Protein AF-A0A7S4PE04-F1 (afdb_monomer_lite)

pLDDT: mean 84.1, std 19.27, range [34.22, 98.5]

Structure (mmCIF, N/CA/C/O backbone):
data_AF-A0A7S4PE04-F1
#
_entry.id   AF-A0A7S4PE04-F1
#
loop_
_atom_site.group_PDB
_atom_site.id
_atom_site.type_symbol
_atom_site.label_atom_id
_atom_site.label_alt_id
_atom_site.label_comp_id
_atom_site.label_asym_id
_atom_site.label_entity_id
_atom_site.label_seq_id
_atom_site.pdbx_PDB_ins_code
_atom_site.Cartn_x
_atom_site.Cartn_y
_atom_site.Cartn_z
_atom_site.occupancy
_atom_site.B_iso_or_equiv
_atom_site.auth_seq_id
_atom_site.auth_comp_id
_atom_site.auth_asym_id
_atom_site.auth_atom_id
_atom_site.pdbx_PDB_model_num
ATOM 1 N N . GLU A 1 1 ? 17.739 -27.607 46.112 1.00 42.19 1 GLU A N 1
ATOM 2 C CA . GLU A 1 1 ? 16.772 -26.880 45.264 1.00 42.19 1 GLU A CA 1
ATOM 3 C C . GLU A 1 1 ? 17.406 -26.490 43.940 1.00 42.19 1 GLU A C 1
ATOM 5 O O . GLU A 1 1 ? 18.611 -26.284 43.890 1.00 42.19 1 GLU A O 1
ATOM 10 N N . LYS A 1 2 ? 16.613 -26.473 42.864 1.00 40.75 2 LYS A N 1
ATOM 11 C CA . LYS A 1 2 ? 17.024 -26.088 41.509 1.00 40.75 2 LYS A CA 1
ATOM 12 C C . LYS A 1 2 ? 16.643 -24.624 41.290 1.00 40.75 2 LYS A C 1
ATOM 14 O O . LYS A 1 2 ? 15.450 -24.334 41.272 1.00 40.75 2 LYS A O 1
ATOM 19 N N . GLU A 1 3 ? 17.606 -23.740 41.049 1.00 48.16 3 GLU A N 1
ATOM 20 C CA . GLU A 1 3 ? 17.325 -22.405 40.512 1.00 48.16 3 GLU A CA 1
ATOM 21 C C . GLU A 1 3 ? 17.823 -22.296 39.071 1.00 48.16 3 GLU A C 1
ATOM 23 O O . GLU A 1 3 ? 18.917 -22.727 38.716 1.00 48.16 3 GLU A O 1
ATOM 28 N N . LYS A 1 4 ? 16.909 -21.824 38.224 1.00 44.41 4 LYS A N 1
ATOM 29 C CA . LYS A 1 4 ? 16.919 -21.912 36.766 1.00 44.41 4 LYS A CA 1
ATOM 30 C C . LYS A 1 4 ? 17.876 -20.890 36.152 1.00 44.41 4 LYS A C 1
ATOM 32 O O . LYS A 1 4 ? 17.680 -19.687 36.318 1.00 44.41 4 LYS A O 1
ATOM 37 N N . GLU A 1 5 ? 18.826 -21.369 35.353 1.00 46.78 5 GLU A N 1
ATOM 38 C CA . GLU A 1 5 ? 19.517 -20.558 34.349 1.00 46.78 5 GLU A CA 1
ATOM 39 C C . GLU A 1 5 ? 18.491 -19.970 33.371 1.00 46.78 5 GLU A C 1
ATOM 41 O O . GLU A 1 5 ? 17.707 -20.683 32.744 1.00 46.78 5 GLU A O 1
ATOM 46 N N . LYS A 1 6 ? 18.474 -18.641 33.257 1.00 46.50 6 LYS A N 1
ATOM 47 C CA . LYS A 1 6 ? 17.708 -17.942 32.227 1.00 46.50 6 LYS A CA 1
ATOM 48 C C . LYS A 1 6 ? 18.465 -18.068 30.909 1.00 46.50 6 LYS A C 1
ATOM 50 O O . LYS A 1 6 ? 19.464 -17.381 30.702 1.00 46.50 6 LYS A O 1
ATOM 55 N N . GLU A 1 7 ? 17.971 -18.927 30.022 1.00 43.62 7 GLU A N 1
ATOM 56 C CA . GLU A 1 7 ? 18.406 -18.982 28.628 1.00 43.62 7 GLU A CA 1
ATOM 57 C C . GLU A 1 7 ? 18.286 -17.598 27.978 1.00 43.62 7 GLU A C 1
ATOM 59 O O . GLU A 1 7 ? 17.209 -17.007 27.858 1.00 43.62 7 GLU A O 1
ATOM 64 N N . LYS A 1 8 ? 19.432 -17.078 27.537 1.00 42.53 8 LYS A N 1
ATOM 65 C CA . LYS A 1 8 ? 19.535 -15.927 26.645 1.00 42.53 8 LYS A CA 1
ATOM 66 C C . LYS A 1 8 ? 18.990 -16.357 25.282 1.00 42.53 8 LYS A C 1
ATOM 68 O O . LYS A 1 8 ? 19.715 -16.931 24.474 1.00 42.53 8 LYS A O 1
ATOM 73 N N . VAL A 1 9 ? 17.717 -16.076 25.014 1.00 45.56 9 VAL A N 1
ATOM 74 C CA . VAL A 1 9 ? 17.158 -16.220 23.665 1.00 45.56 9 VAL A CA 1
ATOM 75 C C . VAL A 1 9 ? 17.875 -15.214 22.770 1.00 45.56 9 VAL A C 1
ATOM 77 O O . VAL A 1 9 ? 17.622 -14.011 22.817 1.00 45.56 9 VAL A O 1
ATOM 80 N N . SER A 1 10 ? 18.836 -15.701 21.985 1.00 45.38 10 SER A N 1
ATOM 81 C CA . SER A 1 10 ? 19.483 -14.913 20.947 1.00 45.38 10 SER A CA 1
ATOM 82 C C . SER A 1 10 ? 18.429 -14.577 19.894 1.00 45.38 10 SER A C 1
ATOM 84 O O . SER A 1 10 ? 18.081 -15.427 19.071 1.00 45.38 10 SER A O 1
ATOM 86 N N . GLU A 1 11 ? 17.902 -13.354 19.916 1.00 45.56 11 GLU A N 1
ATOM 87 C CA . GLU A 1 11 ? 17.097 -12.831 18.815 1.00 45.56 11 GLU A CA 1
ATOM 88 C C . GLU A 1 11 ? 17.995 -12.702 17.578 1.00 45.56 11 GLU A C 1
ATOM 90 O O . GLU A 1 11 ? 18.607 -11.666 17.316 1.00 45.56 11 GLU A O 1
ATOM 95 N N . ARG A 1 12 ? 18.113 -13.780 16.800 1.00 43.34 12 ARG A N 1
ATOM 96 C CA . ARG A 1 12 ? 18.614 -13.672 15.432 1.00 43.34 12 ARG A CA 1
ATOM 97 C C . ARG A 1 12 ? 17.584 -12.833 14.667 1.00 43.34 12 ARG A C 1
ATOM 99 O O . ARG A 1 12 ? 16.400 -13.174 14.716 1.00 43.34 12 ARG A O 1
ATOM 106 N N . PRO A 1 13 ? 17.975 -11.751 13.971 1.00 46.00 13 PRO A N 1
ATOM 107 C CA . PRO A 1 13 ? 17.030 -11.013 13.149 1.00 46.00 13 PRO A CA 1
ATOM 108 C C . PRO A 1 13 ? 16.457 -11.986 12.122 1.00 46.00 13 PRO A C 1
ATOM 110 O O . PRO A 1 13 ? 17.215 -12.683 11.444 1.00 46.00 13 PRO A O 1
ATOM 113 N N . VAL A 1 14 ? 15.126 -12.053 12.041 1.00 43.09 14 VAL A N 1
ATOM 114 C CA . VAL A 1 14 ? 14.416 -12.822 11.017 1.00 43.09 14 VAL A CA 1
ATOM 115 C C . VAL A 1 14 ? 14.973 -12.381 9.666 1.00 43.09 14 VAL A C 1
ATOM 117 O O . VAL A 1 14 ? 14.712 -11.269 9.204 1.00 43.09 14 VAL A O 1
ATOM 120 N N . ARG A 1 15 ? 15.806 -13.227 9.052 1.00 44.22 15 ARG A N 1
ATOM 121 C CA . ARG A 1 15 ? 16.298 -13.021 7.692 1.00 44.22 15 ARG A CA 1
ATOM 122 C C . ARG A 1 15 ? 15.137 -13.351 6.771 1.00 44.22 15 ARG A C 1
ATOM 124 O O . ARG A 1 15 ? 15.001 -14.484 6.333 1.00 44.22 15 ARG A O 1
ATOM 131 N N . ILE A 1 16 ? 14.265 -12.374 6.549 1.00 46.38 16 ILE A N 1
ATOM 132 C CA . ILE A 1 16 ? 13.233 -12.476 5.520 1.00 46.38 16 ILE A CA 1
ATOM 133 C C . ILE A 1 16 ? 13.989 -12.589 4.189 1.00 46.38 16 ILE A C 1
ATOM 135 O O . ILE A 1 16 ? 14.753 -11.666 3.881 1.00 46.38 16 ILE A O 1
ATOM 139 N N . PRO A 1 17 ? 13.840 -13.685 3.422 1.00 46.91 17 PRO A N 1
ATOM 140 C CA . PRO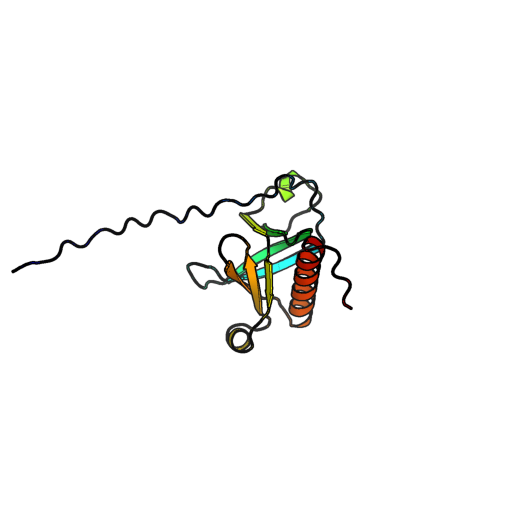 A 1 17 ? 14.388 -13.755 2.077 1.00 46.91 17 PRO A CA 1
ATOM 141 C C . PRO A 1 17 ? 13.900 -12.534 1.300 1.00 46.91 17 PRO A C 1
ATOM 143 O O . PRO A 1 17 ? 12.706 -12.2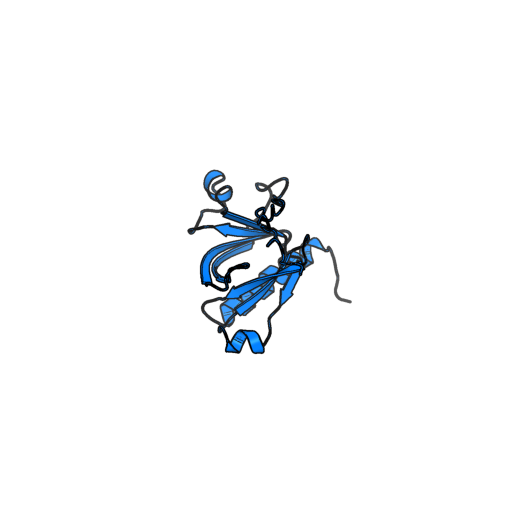22 1.302 1.00 46.91 17 PRO A O 1
ATOM 146 N N . LYS A 1 18 ? 14.828 -11.780 0.707 1.00 56.28 18 LYS A N 1
ATOM 147 C CA . LYS A 1 18 ? 14.465 -10.692 -0.197 1.00 56.28 18 LYS A CA 1
ATOM 148 C C . LYS A 1 18 ? 13.955 -11.359 -1.467 1.00 56.28 18 LYS A C 1
ATOM 150 O O . LYS A 1 18 ? 14.745 -11.669 -2.345 1.00 56.28 18 LYS A O 1
ATOM 155 N N . GLU A 1 19 ? 12.659 -11.643 -1.520 1.00 64.31 19 GLU A N 1
ATOM 156 C CA . GLU A 1 19 ? 11.990 -11.879 -2.792 1.00 64.31 19 GLU A CA 1
ATOM 157 C C . GLU A 1 19 ? 12.161 -10.610 -3.609 1.00 64.31 19 GLU A C 1
ATOM 159 O O . GLU A 1 19 ? 11.520 -9.596 -3.343 1.00 64.31 19 GLU A O 1
ATOM 164 N N . THR A 1 20 ? 13.109 -10.640 -4.528 1.00 69.50 20 THR A N 1
ATOM 165 C CA . THR A 1 20 ? 13.274 -9.613 -5.539 1.00 69.50 20 THR A CA 1
ATOM 166 C C . THR A 1 20 ? 12.713 -10.176 -6.834 1.00 69.50 20 THR A C 1
ATOM 168 O O . THR A 1 20 ? 12.955 -11.351 -7.109 1.00 69.50 20 THR A O 1
ATOM 171 N N . PRO A 1 21 ? 11.979 -9.387 -7.627 1.00 77.06 21 PRO A N 1
ATOM 172 C CA . PRO A 1 21 ? 11.630 -9.812 -8.972 1.00 77.06 21 PRO A CA 1
ATOM 173 C C . PRO A 1 21 ? 12.916 -10.093 -9.753 1.00 77.06 21 PRO A C 1
ATOM 175 O O . PRO A 1 21 ? 13.851 -9.291 -9.681 1.00 77.06 21 PRO A O 1
ATOM 178 N N . ASP A 1 22 ? 12.949 -11.203 -10.491 1.00 73.62 22 ASP A N 1
ATOM 179 C CA . ASP A 1 22 ? 14.114 -11.596 -11.293 1.00 73.62 22 ASP A CA 1
ATOM 180 C C . ASP A 1 22 ? 14.467 -10.521 -12.333 1.00 73.62 22 ASP A C 1
ATOM 182 O O . ASP A 1 22 ? 15.645 -10.263 -12.578 1.00 73.62 22 ASP A O 1
ATOM 186 N N . ASN A 1 23 ? 13.455 -9.820 -12.866 1.00 81.81 23 ASN A N 1
ATOM 187 C CA . ASN A 1 23 ? 13.644 -8.639 -13.701 1.00 81.81 23 ASN A CA 1
ATOM 188 C C . ASN A 1 23 ? 12.750 -7.460 -13.276 1.00 81.81 23 ASN A C 1
ATOM 190 O O . ASN A 1 23 ? 11.640 -7.271 -13.763 1.00 81.81 23 ASN A O 1
ATOM 194 N N . LEU A 1 24 ? 13.265 -6.619 -12.374 1.00 83.75 24 LEU A N 1
ATOM 195 C CA . LEU A 1 24 ? 12.606 -5.372 -11.953 1.00 83.75 24 LEU A CA 1
ATOM 196 C C . LEU A 1 24 ? 12.381 -4.380 -13.114 1.00 83.75 24 LEU A C 1
ATOM 198 O O . LEU A 1 24 ? 11.536 -3.489 -13.001 1.00 83.75 24 LEU A O 1
ATOM 202 N N . MET A 1 25 ? 13.149 -4.485 -14.203 1.00 79.56 25 MET A N 1
ATOM 203 C CA . MET A 1 25 ? 13.017 -3.568 -15.340 1.00 79.56 25 MET A CA 1
ATOM 204 C C . MET A 1 25 ? 11.799 -3.864 -16.204 1.00 79.56 25 MET A C 1
ATOM 206 O O . MET A 1 25 ? 11.225 -2.920 -16.745 1.00 79.56 25 MET A O 1
ATOM 210 N N . ASP A 1 26 ? 11.368 -5.123 -16.246 1.00 87.50 26 ASP A N 1
ATOM 211 C CA . ASP A 1 26 ? 10.217 -5.554 -17.043 1.00 87.50 26 ASP A CA 1
ATOM 212 C C . ASP A 1 26 ? 8.880 -5.234 -16.365 1.00 87.50 26 ASP A C 1
ATOM 214 O O . ASP A 1 26 ? 7.850 -5.214 -17.030 1.00 87.50 26 ASP A O 1
ATOM 218 N N . LEU A 1 27 ? 8.897 -4.956 -15.056 1.00 90.94 27 LEU A N 1
ATOM 219 C CA . LEU A 1 27 ? 7.691 -4.629 -14.304 1.00 90.94 27 LEU A CA 1
ATOM 220 C C . LEU A 1 27 ? 7.124 -3.258 -14.696 1.00 90.94 27 LEU A C 1
ATOM 222 O O . LEU A 1 27 ? 7.832 -2.238 -14.732 1.00 90.94 27 LEU A O 1
ATOM 226 N N . VAL A 1 28 ? 5.810 -3.219 -14.894 1.00 92.75 28 VAL A N 1
ATOM 227 C CA . VAL A 1 28 ? 5.049 -2.014 -15.231 1.00 92.75 28 VAL A CA 1
ATOM 228 C C . VAL A 1 28 ? 4.349 -1.488 -13.983 1.00 92.75 28 VAL A C 1
ATOM 230 O O . VAL A 1 28 ? 3.601 -2.211 -13.331 1.00 92.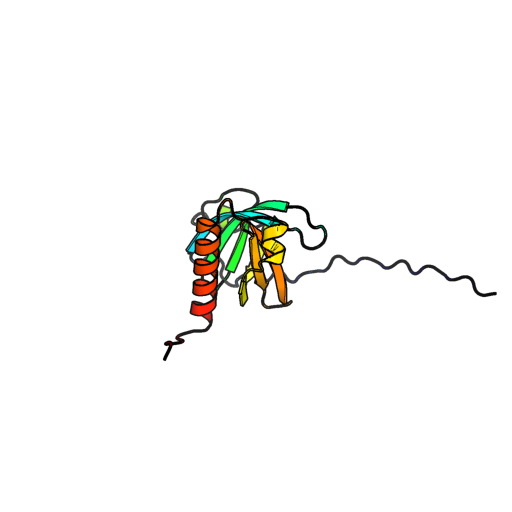75 28 VAL A O 1
ATOM 233 N N . ALA A 1 29 ? 4.567 -0.213 -13.647 1.00 95.50 29 ALA A N 1
ATOM 234 C CA . ALA A 1 29 ? 3.825 0.441 -12.573 1.00 95.50 29 ALA A CA 1
ATOM 235 C C . ALA A 1 29 ? 2.360 0.649 -12.981 1.00 95.50 29 ALA A C 1
ATOM 237 O O . ALA A 1 29 ? 2.066 1.270 -14.001 1.00 95.50 29 ALA A O 1
ATOM 238 N N . GLU A 1 30 ? 1.443 0.152 -12.157 1.00 95.31 30 GLU A N 1
ATOM 239 C CA . GLU A 1 30 ? -0.005 0.229 -12.376 1.00 95.31 30 GLU A CA 1
ATOM 240 C C . GLU A 1 30 ? -0.648 1.326 -11.522 1.00 95.31 30 GLU A C 1
ATOM 242 O O . GLU A 1 30 ? -1.664 1.914 -11.897 1.00 95.31 30 GLU A O 1
ATOM 247 N N . ARG A 1 31 ? -0.070 1.582 -10.343 1.00 97.38 31 ARG A N 1
ATOM 248 C CA . ARG A 1 31 ? -0.505 2.620 -9.410 1.00 97.38 31 ARG A CA 1
ATOM 249 C C . ARG A 1 31 ? 0.624 2.980 -8.457 1.00 97.38 31 ARG A C 1
ATOM 251 O O . ARG A 1 31 ? 1.334 2.106 -7.966 1.00 97.38 31 ARG A O 1
ATOM 258 N N . ASP A 1 32 ? 0.697 4.247 -8.090 1.00 98.12 32 ASP A N 1
ATOM 259 C CA . ASP A 1 32 ? 1.596 4.747 -7.062 1.00 98.12 32 ASP A CA 1
ATOM 260 C C . ASP A 1 32 ? 0.903 5.770 -6.152 1.00 98.12 32 ASP A C 1
ATOM 262 O O . ASP A 1 32 ? -0.194 6.260 -6.435 1.00 98.12 32 ASP A O 1
ATOM 266 N N . GLY A 1 33 ? 1.482 6.010 -4.978 1.00 98.31 33 GLY A N 1
ATOM 267 C CA . GLY A 1 33 ? 0.957 6.992 -4.037 1.00 98.31 33 GLY A CA 1
ATOM 268 C C . GLY A 1 33 ? 1.404 6.788 -2.595 1.00 98.31 33 GLY A C 1
ATOM 269 O O . GLY A 1 33 ? 1.940 5.750 -2.205 1.00 98.31 33 GLY A O 1
ATOM 270 N N . TYR A 1 34 ? 1.150 7.793 -1.757 1.00 98.44 34 TYR A N 1
ATOM 271 C CA . TYR A 1 34 ? 1.427 7.697 -0.325 1.00 98.44 34 TYR A CA 1
ATOM 272 C C . TYR A 1 34 ? 0.375 6.866 0.416 1.00 98.44 34 TYR A C 1
ATOM 274 O O . TYR A 1 34 ? -0.807 7.201 0.391 1.00 98.44 34 TYR A O 1
ATOM 282 N N . LEU A 1 35 ? 0.834 5.872 1.180 1.00 98.50 35 LEU A N 1
ATOM 283 C CA . LEU A 1 35 ? 0.034 5.103 2.136 1.00 98.50 35 LEU A CA 1
ATOM 284 C C . LEU A 1 35 ? 0.671 5.131 3.528 1.00 98.50 35 LEU A C 1
ATOM 286 O O . LEU A 1 35 ? 1.899 5.159 3.674 1.00 98.50 35 LEU A O 1
ATOM 290 N N . ASP A 1 36 ? -0.160 5.063 4.564 1.00 97.94 36 ASP A N 1
ATOM 291 C CA . ASP A 1 36 ? 0.301 4.778 5.919 1.00 97.94 36 ASP A CA 1
ATOM 292 C C . ASP A 1 36 ? 0.407 3.268 6.102 1.00 97.94 36 ASP A C 1
ATOM 294 O O . ASP A 1 36 ? -0.571 2.539 5.956 1.00 97.94 36 ASP A O 1
ATOM 298 N N . LYS A 1 37 ? 1.588 2.777 6.472 1.00 96.12 37 LYS A N 1
ATOM 299 C CA . LYS A 1 37 ? 1.815 1.354 6.720 1.00 96.12 37 LYS A CA 1
ATOM 300 C C . LYS A 1 37 ? 2.022 1.068 8.198 1.00 96.12 37 LYS A C 1
ATOM 302 O O . LYS A 1 37 ? 2.876 1.690 8.834 1.00 96.12 37 LYS A O 1
ATOM 307 N N . ARG A 1 38 ? 1.347 0.036 8.709 1.00 95.94 38 ARG A N 1
ATOM 308 C CA . ARG A 1 38 ? 1.596 -0.509 10.048 1.00 95.94 38 ARG A CA 1
ATOM 309 C C . ARG A 1 38 ? 2.869 -1.363 10.079 1.00 95.94 38 ARG A C 1
ATOM 311 O O . ARG A 1 38 ? 3.113 -2.208 9.205 1.00 95.94 38 ARG A O 1
ATOM 318 N N . GLY A 1 39 ? 3.710 -1.135 11.082 1.00 92.00 39 GLY A N 1
ATOM 319 C CA . GLY A 1 39 ? 4.873 -1.973 11.366 1.00 92.00 39 GLY A CA 1
ATOM 320 C C . GLY A 1 39 ? 4.465 -3.386 11.796 1.00 92.00 39 GLY A C 1
ATOM 321 O O . GLY A 1 39 ? 3.432 -3.572 12.432 1.00 92.00 39 GLY A O 1
ATOM 322 N N . LEU A 1 40 ? 5.278 -4.383 11.425 1.00 88.06 40 LEU A N 1
ATOM 323 C CA . LEU A 1 40 ? 5.028 -5.795 11.749 1.00 88.06 40 LEU A CA 1
ATOM 324 C C . LEU A 1 40 ? 5.376 -6.128 13.205 1.00 88.06 40 LEU A C 1
ATOM 326 O O . LEU A 1 40 ? 4.568 -6.715 13.910 1.00 88.06 40 LEU A O 1
ATOM 330 N N . ARG A 1 41 ? 6.578 -5.733 13.652 1.00 88.38 41 ARG A N 1
ATOM 331 C CA . ARG A 1 41 ? 7.059 -5.986 15.023 1.00 88.38 41 ARG A CA 1
ATOM 332 C C . ARG A 1 41 ? 6.455 -5.020 16.042 1.00 88.38 41 ARG A C 1
ATOM 334 O O . ARG A 1 41 ? 6.132 -5.415 17.152 1.00 88.38 41 ARG A O 1
ATOM 341 N N . TYR A 1 42 ? 6.314 -3.757 15.651 1.00 90.81 42 TYR A N 1
ATOM 342 C CA . TYR A 1 42 ? 5.746 -2.699 16.481 1.00 90.81 42 TYR A CA 1
ATOM 343 C C . TYR A 1 42 ? 4.656 -1.984 15.679 1.00 90.81 42 TYR A C 1
ATOM 345 O O . TYR A 1 42 ? 4.963 -1.543 14.565 1.00 90.81 42 TYR A O 1
ATOM 353 N N . PRO A 1 43 ? 3.429 -1.818 16.212 1.00 89.25 43 PRO A N 1
ATOM 354 C CA . PRO A 1 43 ? 2.263 -1.310 15.477 1.00 89.25 43 PRO A CA 1
ATOM 355 C C . PRO A 1 43 ? 2.301 0.214 15.253 1.00 89.25 43 PRO A C 1
ATOM 357 O O . PRO A 1 43 ? 1.291 0.905 15.330 1.00 89.25 43 PRO A O 1
ATOM 360 N N . THR A 1 44 ? 3.483 0.750 14.966 1.00 94.19 44 THR A N 1
ATOM 361 C CA . THR A 1 44 ? 3.682 2.139 14.552 1.00 94.19 44 THR A CA 1
ATOM 362 C C . THR A 1 44 ? 3.275 2.311 13.094 1.00 94.19 44 THR A C 1
ATOM 364 O O . THR A 1 44 ? 3.507 1.422 12.270 1.00 94.19 44 THR A O 1
ATOM 367 N N . TRP A 1 45 ? 2.681 3.455 12.771 1.00 95.88 45 TRP A N 1
ATOM 368 C CA . TRP A 1 45 ? 2.327 3.816 11.403 1.00 95.88 45 TRP A CA 1
ATOM 369 C C . TRP A 1 45 ? 3.437 4.655 10.782 1.00 95.88 45 TRP A C 1
ATOM 371 O O . TRP A 1 45 ? 3.966 5.566 11.417 1.00 95.88 45 TRP A O 1
ATOM 381 N N . ARG A 1 46 ? 3.813 4.337 9.543 1.00 96.19 46 ARG A N 1
ATOM 382 C CA . ARG A 1 46 ? 4.796 5.105 8.776 1.00 96.19 46 ARG A CA 1
ATOM 383 C C . ARG A 1 46 ? 4.256 5.400 7.391 1.00 96.19 46 ARG A C 1
ATOM 385 O O . ARG A 1 46 ? 3.885 4.472 6.675 1.00 96.19 46 ARG A O 1
ATOM 392 N N . ARG A 1 47 ? 4.305 6.673 7.005 1.00 97.56 47 ARG A N 1
ATOM 393 C CA . ARG A 1 47 ? 4.014 7.107 5.642 1.00 97.56 47 ARG A CA 1
ATOM 394 C C . ARG A 1 47 ? 5.099 6.612 4.691 1.00 97.56 47 ARG A C 1
ATOM 396 O O . ARG A 1 47 ? 6.296 6.745 4.977 1.00 97.56 47 ARG A O 1
ATOM 403 N N . ARG A 1 48 ? 4.673 6.004 3.588 1.00 97.94 48 ARG A N 1
ATOM 404 C CA . ARG A 1 48 ? 5.526 5.427 2.548 1.00 97.94 48 ARG A CA 1
ATOM 405 C C . ARG A 1 48 ? 4.955 5.739 1.183 1.00 97.94 48 ARG A C 1
ATOM 407 O O . ARG A 1 48 ? 3.740 5.703 1.022 1.00 97.94 48 ARG A O 1
ATOM 414 N N . TRP A 1 49 ? 5.834 6.036 0.235 1.00 98.38 49 TRP A N 1
ATOM 415 C CA . TRP A 1 49 ? 5.453 6.002 -1.166 1.00 98.38 49 TRP A CA 1
ATOM 416 C C . TRP A 1 49 ? 5.390 4.543 -1.591 1.00 98.38 49 TRP A C 1
ATOM 418 O O . TRP A 1 49 ? 6.332 3.782 -1.352 1.00 98.38 49 TRP A O 1
ATOM 428 N N . VAL A 1 50 ? 4.249 4.137 -2.116 1.00 98.25 50 VAL A N 1
ATOM 429 C CA . VAL A 1 50 ? 3.963 2.761 -2.490 1.00 98.25 50 VAL A CA 1
ATOM 430 C C . VAL A 1 50 ? 3.781 2.722 -3.990 1.00 98.25 50 VAL A C 1
ATOM 432 O O . VAL A 1 50 ? 3.090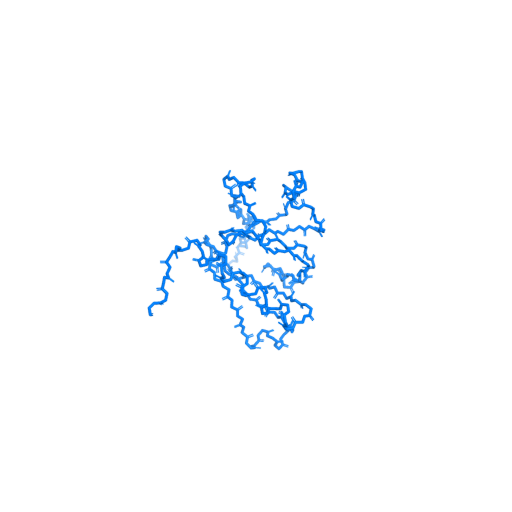 3.576 -4.529 1.00 98.25 50 VAL A O 1
ATOM 435 N N . VAL A 1 51 ? 4.386 1.732 -4.639 1.00 98.06 51 VAL A N 1
ATOM 436 C CA . VAL A 1 51 ? 4.148 1.436 -6.052 1.00 98.06 51 VAL A CA 1
ATOM 437 C C . VAL A 1 51 ? 3.620 0.014 -6.150 1.00 98.06 51 VAL A C 1
ATOM 439 O O . VAL A 1 51 ? 4.270 -0.918 -5.675 1.00 98.06 51 VAL A O 1
ATOM 442 N N . LEU A 1 52 ? 2.435 -0.138 -6.728 1.00 97.50 52 LEU A N 1
ATOM 443 C CA . LEU A 1 52 ? 1.928 -1.404 -7.231 1.00 97.50 52 LEU A CA 1
ATOM 444 C C . LEU A 1 52 ? 2.409 -1.540 -8.673 1.00 97.50 52 LEU A C 1
ATOM 446 O O . LEU A 1 52 ? 2.005 -0.764 -9.540 1.00 97.50 52 LEU A O 1
ATOM 450 N N . ALA A 1 53 ? 3.275 -2.513 -8.901 1.00 95.06 53 ALA A N 1
ATOM 451 C CA . ALA A 1 53 ? 3.583 -3.002 -10.227 1.00 95.06 53 ALA A CA 1
ATOM 452 C C . ALA A 1 53 ? 2.718 -4.228 -10.549 1.00 95.06 53 ALA A C 1
ATOM 454 O O . ALA A 1 53 ? 2.072 -4.801 -9.664 1.00 95.06 53 ALA A O 1
ATOM 455 N N . ASP A 1 54 ? 2.718 -4.609 -11.818 1.00 91.56 54 ASP A N 1
ATOM 456 C CA . ASP A 1 54 ? 2.121 -5.839 -12.319 1.00 91.56 54 ASP A CA 1
ATOM 457 C C . ASP A 1 54 ? 2.588 -7.096 -11.559 1.00 91.56 54 ASP A C 1
ATOM 459 O O . ASP A 1 54 ? 3.510 -7.088 -10.735 1.00 91.56 54 ASP A O 1
ATOM 463 N N . ASP A 1 55 ? 1.860 -8.196 -11.764 1.00 90.38 55 ASP A N 1
ATOM 464 C CA . ASP A 1 55 ? 2.049 -9.465 -11.052 1.00 90.38 55 ASP A CA 1
ATOM 465 C C . ASP A 1 55 ? 1.895 -9.393 -9.519 1.00 90.38 55 ASP A C 1
ATOM 467 O O . ASP A 1 55 ? 2.374 -10.270 -8.778 1.00 90.38 55 ASP A O 1
ATOM 471 N N . GLY A 1 56 ? 1.193 -8.363 -9.034 1.00 92.56 56 GLY A N 1
ATOM 472 C CA . GLY A 1 56 ? 0.936 -8.121 -7.619 1.00 92.56 56 GLY A CA 1
ATOM 473 C C . GLY A 1 56 ? 2.172 -7.665 -6.846 1.00 92.56 56 GLY A C 1
ATOM 474 O O . GLY A 1 56 ? 2.216 -7.831 -5.623 1.00 92.56 56 GLY A O 1
ATOM 475 N N . TRP A 1 57 ? 3.200 -7.134 -7.509 1.00 94.06 57 TRP A N 1
ATOM 476 C CA . TRP A 1 57 ? 4.390 -6.639 -6.825 1.00 94.06 57 TRP A CA 1
ATOM 477 C C . TRP A 1 57 ? 4.138 -5.284 -6.166 1.00 94.06 57 TRP A C 1
ATOM 479 O O . TRP A 1 57 ? 3.804 -4.303 -6.816 1.00 94.06 57 TRP A O 1
ATOM 489 N N . LEU A 1 58 ? 4.361 -5.208 -4.856 1.00 95.25 58 LEU A N 1
ATOM 490 C CA . LEU A 1 58 ? 4.208 -3.984 -4.079 1.00 95.25 58 LEU A CA 1
ATOM 491 C C . LEU A 1 58 ? 5.560 -3.517 -3.534 1.00 95.25 58 LEU A C 1
ATOM 493 O O . LEU A 1 58 ? 6.195 -4.211 -2.733 1.00 95.25 58 LEU A O 1
ATOM 497 N N . PHE A 1 59 ? 5.983 -2.323 -3.937 1.00 95.81 59 PHE A N 1
ATOM 498 C CA . PHE A 1 59 ? 7.237 -1.684 -3.545 1.00 95.81 59 PHE A CA 1
ATOM 499 C C . PHE A 1 59 ? 6.991 -0.546 -2.566 1.00 95.81 59 PHE A C 1
ATOM 501 O O . PHE A 1 59 ? 6.005 0.180 -2.666 1.00 95.81 59 PHE A O 1
ATOM 508 N N . TYR A 1 60 ? 7.922 -0.367 -1.630 1.00 96.00 60 TYR A N 1
ATOM 509 C CA . TYR A 1 60 ? 7.855 0.689 -0.628 1.00 96.00 60 TYR A CA 1
ATOM 510 C C . TYR A 1 60 ? 9.113 1.544 -0.661 1.00 96.00 60 TYR A C 1
ATOM 512 O O . TYR A 1 60 ? 10.216 1.047 -0.427 1.00 96.00 60 TYR A O 1
ATOM 520 N N . TYR A 1 61 ? 8.931 2.845 -0.828 1.00 97.31 61 TYR A N 1
ATOM 521 C CA . TYR A 1 61 ? 9.991 3.842 -0.862 1.00 97.31 61 TYR A CA 1
ATOM 522 C C . TYR A 1 61 ? 9.861 4.806 0.316 1.00 97.31 61 TYR A C 1
ATOM 524 O O . TYR A 1 61 ? 8.803 4.949 0.946 1.00 97.31 61 TYR A O 1
ATOM 532 N N . GLN A 1 62 ? 10.980 5.435 0.670 1.00 96.44 62 GLN A N 1
ATOM 533 C CA . GLN A 1 62 ? 10.994 6.452 1.718 1.00 96.44 62 GLN A CA 1
ATOM 534 C C . GLN A 1 62 ? 10.287 7.734 1.261 1.00 96.44 62 GLN A C 1
ATOM 536 O O . GLN A 1 62 ? 9.579 8.353 2.055 1.00 96.44 62 GLN A O 1
ATOM 541 N N . HIS A 1 63 ? 10.454 8.074 -0.014 1.00 96.88 63 HIS A N 1
ATOM 542 C CA . HIS A 1 63 ? 9.916 9.252 -0.680 1.00 96.88 63 HIS A CA 1
ATOM 543 C C . HIS A 1 63 ? 9.348 8.850 -2.044 1.00 96.88 63 HIS A C 1
ATOM 545 O O . HIS A 1 63 ? 9.544 7.715 -2.479 1.00 96.88 63 HIS A O 1
ATOM 551 N N . GLU A 1 64 ? 8.624 9.771 -2.670 1.00 98.00 64 GLU A N 1
ATOM 552 C CA . GLU A 1 64 ? 8.188 9.662 -4.062 1.00 98.00 64 GLU A CA 1
ATOM 553 C C . GLU A 1 64 ? 9.378 9.460 -5.005 1.00 98.00 64 GLU A C 1
ATOM 555 O O . GLU A 1 64 ? 10.478 9.942 -4.727 1.00 98.00 64 GLU A O 1
ATOM 560 N N . ILE A 1 65 ? 9.152 8.693 -6.070 1.00 97.44 65 ILE A N 1
ATOM 561 C CA . ILE A 1 65 ? 10.163 8.306 -7.055 1.00 97.44 65 ILE A CA 1
ATOM 562 C C . ILE A 1 65 ? 9.580 8.372 -8.461 1.00 97.44 65 ILE A C 1
ATOM 564 O O . ILE A 1 65 ? 8.376 8.190 -8.652 1.00 97.44 65 ILE A O 1
ATOM 568 N N . ASN A 1 66 ? 10.449 8.539 -9.449 1.00 96.19 66 ASN A N 1
ATOM 569 C CA . ASN A 1 66 ? 10.146 8.307 -10.849 1.00 96.19 66 ASN A CA 1
ATOM 570 C C . ASN A 1 66 ? 10.347 6.822 -11.184 1.00 96.19 66 ASN A C 1
ATOM 572 O O . ASN A 1 66 ? 11.476 6.337 -11.233 1.00 96.19 66 ASN A O 1
ATOM 576 N N . TRP A 1 67 ? 9.262 6.090 -11.465 1.00 94.19 67 TRP A N 1
ATOM 577 C CA . TRP A 1 67 ? 9.360 4.666 -11.813 1.00 94.19 67 TRP A CA 1
ATOM 578 C C . TRP A 1 67 ? 10.204 4.424 -13.069 1.00 94.19 67 TRP A C 1
ATOM 580 O O . TRP A 1 67 ? 10.860 3.393 -13.171 1.00 94.19 67 TRP A O 1
ATOM 590 N N . ASN A 1 68 ? 10.232 5.357 -14.022 1.00 93.25 68 ASN A N 1
ATOM 591 C CA . ASN A 1 68 ? 10.997 5.203 -15.263 1.00 93.25 68 ASN A CA 1
ATOM 592 C C . ASN A 1 68 ? 12.496 5.484 -15.090 1.00 93.25 68 ASN A C 1
ATOM 594 O O . ASN A 1 68 ? 13.274 5.179 -15.990 1.00 93.25 68 ASN A O 1
ATOM 598 N N . ASP A 1 69 ? 12.909 6.025 -13.944 1.00 94.94 69 ASP A N 1
ATOM 599 C CA . ASP A 1 69 ? 14.318 6.154 -13.596 1.00 94.94 69 ASP A CA 1
ATOM 600 C C . ASP A 1 69 ? 14.808 4.850 -12.946 1.00 94.94 69 ASP A C 1
ATOM 602 O O . ASP A 1 69 ? 14.385 4.464 -11.855 1.00 94.94 69 ASP A O 1
ATOM 606 N N . GLU A 1 70 ? 15.725 4.151 -13.617 1.00 91.25 70 GLU A N 1
ATOM 607 C CA . GLU A 1 70 ? 16.294 2.886 -13.139 1.00 91.25 70 GLU A CA 1
ATOM 608 C C . GLU A 1 70 ? 16.950 3.012 -11.753 1.00 91.25 70 GLU A C 1
ATOM 610 O O . GLU A 1 70 ? 16.851 2.095 -10.925 1.00 91.25 70 GLU A O 1
ATOM 615 N N . LYS A 1 71 ? 17.631 4.129 -11.483 1.00 93.19 71 LYS A N 1
ATOM 616 C CA . LYS A 1 71 ? 18.343 4.347 -10.225 1.00 93.19 71 LYS A CA 1
ATOM 617 C C . LYS A 1 71 ? 17.349 4.544 -9.088 1.00 93.19 71 LYS A C 1
ATOM 619 O O . LYS A 1 71 ? 17.519 3.938 -8.028 1.00 93.19 71 LYS A O 1
ATOM 624 N N . GLU A 1 72 ? 16.310 5.344 -9.305 1.00 95.00 72 GLU A N 1
ATOM 625 C CA . GLU A 1 72 ? 15.266 5.551 -8.300 1.00 95.00 72 GLU A CA 1
ATOM 626 C C . GLU A 1 72 ? 14.416 4.294 -8.087 1.00 95.00 72 GLU A C 1
ATOM 628 O O . GLU A 1 72 ? 14.159 3.920 -6.938 1.00 95.00 72 GLU A O 1
ATOM 633 N N . ARG A 1 73 ? 14.066 3.563 -9.157 1.00 93.25 73 ARG A N 1
ATOM 634 C CA . ARG A 1 73 ? 13.300 2.305 -9.079 1.00 93.25 73 ARG A CA 1
ATOM 635 C C . ARG A 1 73 ? 13.974 1.286 -8.158 1.00 93.25 73 ARG A C 1
ATOM 637 O O . ARG A 1 73 ? 13.291 0.628 -7.372 1.00 93.25 73 ARG A O 1
ATOM 644 N N . LYS A 1 74 ? 15.308 1.190 -8.193 1.00 91.69 74 LYS A N 1
ATOM 645 C CA . LYS A 1 74 ? 16.113 0.284 -7.347 1.00 91.69 74 LYS A CA 1
ATOM 646 C C . LYS A 1 74 ? 16.257 0.737 -5.885 1.00 91.69 74 LYS A C 1
ATOM 648 O O . LYS A 1 74 ? 16.768 -0.030 -5.073 1.00 91.69 74 LYS A O 1
ATOM 653 N N . MET A 1 75 ? 15.790 1.933 -5.516 1.00 93.81 75 MET A N 1
ATOM 654 C CA . MET A 1 75 ? 15.899 2.496 -4.158 1.00 93.81 75 MET A CA 1
ATOM 655 C C . MET A 1 75 ? 14.785 2.023 -3.197 1.00 93.81 75 MET A C 1
ATOM 657 O O . MET A 1 75 ? 14.592 2.591 -2.119 1.00 93.81 75 MET A O 1
ATOM 661 N N . TYR A 1 76 ? 14.014 0.993 -3.555 1.00 94.25 76 TYR A N 1
ATOM 662 C CA . TYR A 1 76 ? 12.962 0.480 -2.677 1.00 94.25 76 TYR A CA 1
ATOM 663 C C . TYR A 1 76 ? 13.557 -0.014 -1.346 1.00 94.25 76 TYR A C 1
ATOM 665 O O . TYR A 1 76 ? 14.596 -0.670 -1.296 1.00 94.25 76 TYR A O 1
ATOM 673 N N . MET A 1 77 ? 12.881 0.264 -0.230 1.00 92.25 77 MET A N 1
ATOM 674 C CA . MET A 1 77 ? 13.294 -0.258 1.079 1.00 92.25 77 MET A CA 1
ATOM 675 C C . MET A 1 77 ? 12.991 -1.751 1.204 1.00 92.25 77 MET A C 1
ATOM 677 O O . MET A 1 77 ? 13.747 -2.504 1.814 1.00 92.25 77 MET A O 1
ATOM 681 N N . TYR A 1 78 ? 11.835 -2.166 0.693 1.00 90.19 78 TYR A N 1
ATOM 682 C CA . TYR A 1 78 ? 11.406 -3.557 0.610 1.00 90.19 78 TYR A CA 1
ATOM 683 C C . TYR A 1 78 ? 10.308 -3.684 -0.444 1.00 90.19 78 TYR A C 1
ATOM 685 O O . TYR A 1 78 ? 9.600 -2.720 -0.739 1.00 90.19 78 TYR A O 1
ATOM 693 N N . CYS A 1 79 ? 10.165 -4.888 -0.979 1.00 91.25 79 CYS A N 1
ATOM 694 C CA . CYS A 1 79 ? 9.110 -5.265 -1.906 1.00 91.25 79 CYS A CA 1
ATOM 695 C C . CYS A 1 79 ? 8.468 -6.584 -1.462 1.00 91.25 79 CYS A C 1
ATOM 697 O O . CYS A 1 79 ? 9.055 -7.344 -0.680 1.00 91.25 79 CYS A O 1
ATOM 699 N N . ARG A 1 80 ? 7.225 -6.818 -1.881 1.00 91.62 80 ARG A N 1
ATOM 700 C CA . ARG A 1 80 ? 6.450 -8.025 -1.571 1.00 91.62 80 ARG A CA 1
ATOM 701 C C . ARG A 1 80 ? 5.564 -8.375 -2.756 1.00 91.62 80 ARG A C 1
ATOM 703 O O . ARG A 1 80 ? 4.912 -7.486 -3.290 1.00 91.62 80 ARG A O 1
ATOM 710 N N . ARG A 1 81 ? 5.486 -9.657 -3.104 1.00 92.00 81 ARG A N 1
ATOM 711 C CA . ARG A 1 81 ? 4.530 -10.167 -4.090 1.00 92.00 81 ARG A CA 1
ATOM 712 C C . ARG A 1 81 ? 3.209 -10.609 -3.450 1.00 92.00 81 ARG A C 1
ATOM 714 O O . ARG A 1 81 ? 3.142 -11.589 -2.710 1.00 92.00 81 ARG A O 1
ATOM 721 N N . LEU A 1 82 ? 2.148 -9.859 -3.683 1.00 93.31 82 LEU A N 1
ATOM 722 C CA . LEU A 1 82 ? 0.888 -10.047 -2.976 1.00 93.31 82 LEU A CA 1
ATOM 723 C C . LEU A 1 82 ? 0.115 -11.281 -3.469 1.00 93.31 82 LEU A C 1
ATOM 725 O O . LEU A 1 82 ? 0.210 -11.685 -4.627 1.00 93.31 82 LEU A O 1
ATOM 729 N N . THR A 1 83 ? -0.671 -11.881 -2.578 1.00 93.06 83 THR A N 1
ATOM 730 C CA . THR A 1 83 ? -1.539 -13.036 -2.879 1.00 93.06 83 THR A CA 1
ATOM 731 C C . THR A 1 83 ? -3.008 -12.777 -2.612 1.00 93.06 83 THR A C 1
ATOM 733 O O . THR A 1 83 ? -3.855 -13.430 -3.208 1.00 93.06 83 THR A O 1
ATOM 736 N N . ARG A 1 84 ? -3.323 -11.845 -1.713 1.00 93.62 84 ARG A N 1
ATOM 737 C CA . ARG A 1 84 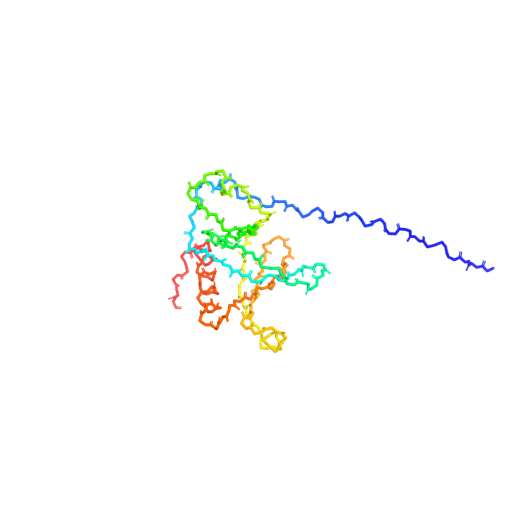? -4.697 -11.500 -1.352 1.00 93.62 84 ARG A CA 1
ATOM 738 C C . ARG A 1 84 ? -4.758 -10.077 -0.826 1.00 93.62 84 ARG A C 1
ATOM 740 O O . ARG A 1 84 ? -3.817 -9.615 -0.175 1.00 93.62 84 ARG A O 1
ATOM 747 N N . VAL A 1 85 ? -5.892 -9.426 -1.040 1.00 96.94 85 VAL A N 1
ATOM 748 C CA . VAL A 1 85 ? -6.265 -8.148 -0.432 1.00 96.94 85 VAL A CA 1
ATOM 749 C C . VAL A 1 85 ? -7.640 -8.274 0.220 1.00 96.94 85 VAL A C 1
ATOM 751 O O . VAL A 1 85 ? -8.456 -9.095 -0.187 1.00 96.94 85 VAL A O 1
ATOM 754 N N . GLY A 1 86 ? -7.880 -7.499 1.271 1.00 96.00 86 GLY A N 1
ATOM 755 C CA . GLY A 1 86 ? -9.159 -7.467 1.964 1.00 96.00 86 GLY A CA 1
ATOM 756 C C . GLY A 1 86 ? -9.198 -6.383 3.030 1.00 96.00 86 GLY A C 1
ATOM 757 O O . GLY A 1 86 ? -8.241 -5.632 3.227 1.00 96.00 86 GLY A O 1
ATOM 758 N N . TRP A 1 87 ? -10.309 -6.296 3.748 1.00 96.00 87 TRP A N 1
ATOM 759 C CA . TRP A 1 87 ? -10.460 -5.393 4.883 1.00 96.00 87 TRP A CA 1
ATOM 760 C C . TRP A 1 87 ? -11.437 -5.987 5.903 1.00 96.00 87 TRP A C 1
ATOM 762 O O . TRP A 1 87 ? -12.160 -6.932 5.605 1.00 96.00 87 TRP A O 1
ATOM 772 N N . GLU A 1 88 ? -11.416 -5.461 7.127 1.00 93.25 88 GLU A N 1
ATOM 773 C CA . GLU A 1 88 ? -12.275 -5.907 8.229 1.00 93.25 88 GLU A CA 1
ATOM 774 C C . GLU A 1 88 ? -12.856 -4.691 8.955 1.00 93.25 88 GLU A C 1
ATOM 776 O O . GLU A 1 88 ? -12.129 -3.735 9.239 1.00 93.25 88 GLU A O 1
ATOM 781 N N . GLU A 1 89 ? -14.141 -4.750 9.309 1.00 92.00 89 GLU A N 1
ATOM 782 C CA . GLU A 1 89 ? -14.854 -3.685 10.031 1.00 92.00 89 GLU A CA 1
ATOM 783 C C . GLU A 1 89 ? -14.177 -3.332 11.365 1.00 92.00 89 GLU A C 1
ATOM 785 O O . GLU A 1 89 ? -13.960 -2.167 11.692 1.00 92.00 89 GLU A O 1
ATOM 790 N N . GLN A 1 90 ? -13.738 -4.349 12.112 1.00 91.62 90 GLN A N 1
ATOM 791 C CA . GLN A 1 90 ? -13.056 -4.171 13.398 1.00 91.62 90 GLN A CA 1
ATOM 792 C C . GLN A 1 90 ? -11.741 -3.385 13.272 1.00 91.62 90 GLN A C 1
ATOM 794 O O . GLN A 1 90 ? -11.353 -2.665 14.192 1.00 91.62 90 GLN A O 1
ATOM 799 N N . GLU A 1 91 ? -11.035 -3.504 12.143 1.00 89.50 91 GLU A N 1
ATOM 800 C CA . GLU A 1 91 ? -9.824 -2.718 11.897 1.00 89.50 91 GLU A CA 1
ATOM 801 C C . GLU A 1 91 ? -10.163 -1.271 11.500 1.00 89.50 91 GLU A C 1
ATOM 803 O O . GLU A 1 91 ? -9.437 -0.362 11.912 1.00 89.50 91 GLU A O 1
ATOM 808 N N . GLN A 1 92 ? -11.291 -1.021 10.815 1.00 89.94 92 GLN A N 1
ATOM 809 C CA . GLN A 1 92 ? -11.752 0.346 10.502 1.00 89.94 92 GLN A CA 1
ATOM 810 C C . GLN A 1 92 ? -11.993 1.179 11.762 1.00 89.94 92 GLN A C 1
ATOM 812 O O . GLN A 1 92 ? -11.694 2.374 11.782 1.00 89.94 92 GLN A O 1
ATOM 817 N N . GLN A 1 93 ? -12.482 0.540 12.828 1.00 90.56 93 GLN A N 1
ATOM 818 C CA . GLN A 1 93 ? -12.704 1.187 14.123 1.00 90.56 93 GLN A CA 1
ATOM 819 C C . GLN A 1 93 ? -11.392 1.644 14.780 1.00 90.56 93 GLN A C 1
ATOM 821 O O . GLN A 1 93 ? -11.371 2.652 15.484 1.00 90.56 93 GLN A O 1
ATOM 826 N N . LYS A 1 94 ? -10.278 0.939 14.530 1.00 90.94 94 LYS A N 1
ATOM 827 C CA . LYS A 1 94 ? -8.944 1.284 15.059 1.00 90.94 94 LYS A CA 1
ATOM 828 C C . LYS A 1 94 ? -8.226 2.312 14.187 1.00 90.94 94 LYS A C 1
ATOM 830 O O . LYS A 1 94 ? -7.511 3.175 14.694 1.00 90.94 94 LYS A O 1
ATOM 835 N N . ARG A 1 95 ? -8.371 2.199 12.865 1.00 94.00 95 ARG A N 1
ATOM 836 C CA . ARG A 1 95 ? -7.811 3.127 11.880 1.00 94.00 95 ARG A CA 1
ATOM 837 C C . ARG A 1 95 ? -8.746 3.193 10.681 1.00 94.00 95 ARG A C 1
ATOM 839 O O . ARG A 1 95 ? -8.898 2.216 9.953 1.00 94.00 95 ARG A O 1
ATOM 846 N N . ARG A 1 96 ? -9.315 4.374 10.450 1.00 96.31 96 ARG A N 1
ATOM 847 C CA . ARG A 1 96 ? -10.174 4.620 9.289 1.00 96.31 96 ARG A CA 1
ATOM 848 C C . ARG A 1 96 ? -9.421 4.356 7.987 1.00 96.31 96 ARG A C 1
ATOM 850 O O . ARG A 1 96 ? -8.226 4.637 7.893 1.00 96.31 96 ARG A O 1
ATOM 857 N N . PHE A 1 97 ? -10.160 3.863 6.998 1.00 97.19 97 PHE A N 1
ATOM 858 C CA . PHE A 1 97 ? -9.702 3.666 5.623 1.00 97.19 97 PHE A CA 1
ATOM 859 C C . PHE A 1 97 ? -8.512 2.706 5.512 1.00 97.19 97 PHE A C 1
ATOM 861 O O . PHE A 1 97 ? -7.671 2.831 4.620 1.00 97.19 97 PHE A O 1
ATOM 868 N N . CYS A 1 98 ? -8.421 1.748 6.437 1.00 97.62 98 CYS A N 1
ATOM 869 C CA . CYS A 1 98 ? -7.391 0.725 6.383 1.00 97.62 98 CYS A CA 1
ATOM 870 C C . CYS A 1 98 ? -7.813 -0.472 5.524 1.00 97.62 98 CYS A C 1
ATOM 872 O O . CYS A 1 98 ? -8.990 -0.701 5.264 1.00 97.62 98 CYS A O 1
ATOM 874 N N . PHE A 1 99 ? -6.841 -1.240 5.069 1.00 97.81 99 PHE A N 1
ATOM 875 C CA . PHE A 1 99 ? -7.027 -2.515 4.393 1.00 97.81 99 PHE A CA 1
ATOM 876 C C . PHE A 1 99 ? -5.805 -3.386 4.674 1.00 97.81 99 PHE A C 1
ATOM 878 O O . PHE A 1 99 ? -4.785 -2.909 5.186 1.00 97.81 99 PHE A O 1
ATOM 885 N N . HIS A 1 100 ? -5.904 -4.675 4.387 1.00 96.31 100 HIS A N 1
ATOM 886 C CA . HIS A 1 100 ? -4.821 -5.613 4.598 1.00 96.31 100 HIS A CA 1
ATOM 887 C C . HIS A 1 100 ? -4.482 -6.386 3.328 1.00 96.31 100 HIS A C 1
ATOM 889 O O . HIS A 1 100 ? -5.340 -6.660 2.493 1.00 96.31 100 HIS A O 1
ATOM 895 N N . VAL A 1 101 ? -3.209 -6.743 3.199 1.00 95.81 101 VAL A N 1
ATOM 896 C CA . VAL A 1 101 ? -2.684 -7.555 2.099 1.00 95.81 101 VAL A CA 1
ATOM 897 C C . VAL A 1 101 ? -1.865 -8.713 2.650 1.00 95.81 101 VAL A C 1
ATOM 899 O O . VAL A 1 101 ? -1.285 -8.604 3.735 1.00 95.81 101 VAL A O 1
ATOM 902 N N . TYR A 1 102 ? -1.817 -9.808 1.901 1.00 93.19 102 TYR A N 1
ATOM 903 C CA . TYR A 1 102 ? -1.052 -11.012 2.223 1.00 93.19 102 TYR A CA 1
ATOM 904 C C . TYR A 1 102 ? 0.041 -11.246 1.183 1.00 93.19 102 TYR A C 1
ATOM 906 O O . TYR A 1 102 ? -0.092 -10.832 0.032 1.00 93.19 102 TYR A O 1
ATOM 914 N N . HIS A 1 103 ? 1.131 -11.888 1.603 1.00 85.31 103 HIS A N 1
ATOM 915 C CA . HIS A 1 103 ? 2.326 -12.134 0.792 1.00 85.31 103 HIS A CA 1
ATOM 916 C C . HIS A 1 103 ? 2.663 -13.632 0.726 1.00 85.31 103 HIS A C 1
ATOM 918 O O . HIS A 1 103 ? 2.490 -14.354 1.710 1.00 85.31 103 HIS A O 1
ATOM 924 N N . SER A 1 104 ? 3.152 -14.076 -0.436 1.00 70.31 104 SER A N 1
ATOM 925 C CA . SER A 1 104 ? 3.204 -15.477 -0.877 1.00 70.31 104 SER A CA 1
ATOM 926 C C . SER A 1 104 ? 4.054 -16.434 -0.051 1.00 70.31 104 SER A C 1
ATOM 928 O O . SER A 1 104 ? 3.674 -17.595 0.062 1.00 70.31 104 SER A O 1
ATOM 930 N N . SER A 1 105 ? 5.182 -16.014 0.525 1.00 67.69 105 SER A N 1
ATOM 931 C CA . SER A 1 105 ? 6.066 -16.977 1.207 1.00 67.69 105 SER A CA 1
ATOM 932 C C . SER A 1 105 ? 5.770 -17.188 2.685 1.00 67.69 105 SER A C 1
ATOM 934 O O . SER A 1 105 ? 6.326 -18.113 3.273 1.00 67.69 105 SER A O 1
ATOM 936 N N . GLN A 1 106 ? 4.950 -16.341 3.317 1.00 68.00 106 GLN A N 1
ATOM 937 C CA . GLN A 1 106 ? 4.783 -16.371 4.779 1.00 68.00 106 GLN A CA 1
ATOM 938 C C . GLN A 1 106 ? 3.349 -16.101 5.263 1.00 68.00 106 GLN A C 1
ATOM 940 O O . GLN A 1 106 ? 3.148 -15.997 6.470 1.00 68.00 106 GLN A O 1
ATOM 945 N N . ASP A 1 107 ? 2.377 -15.927 4.354 1.00 76.56 107 ASP A N 1
ATOM 946 C CA . ASP A 1 107 ? 1.003 -15.479 4.662 1.00 76.56 107 ASP A CA 1
ATOM 947 C C . ASP A 1 107 ? 0.978 -14.282 5.638 1.00 76.56 107 ASP A C 1
ATOM 949 O O . ASP A 1 107 ? 0.103 -14.121 6.490 1.00 76.56 107 ASP A O 1
ATOM 953 N N . ILE A 1 108 ? 1.998 -13.417 5.544 1.00 86.31 108 ILE A N 1
ATOM 954 C CA . ILE A 1 108 ? 2.134 -12.275 6.442 1.00 86.31 108 ILE A CA 1
ATOM 955 C C . ILE A 1 108 ? 1.068 -11.252 6.084 1.00 86.31 108 ILE A C 1
ATOM 957 O O . ILE A 1 108 ? 1.101 -10.646 5.012 1.00 86.31 108 ILE A O 1
ATOM 961 N N . ARG A 1 109 ? 0.188 -10.994 7.050 1.00 91.69 109 ARG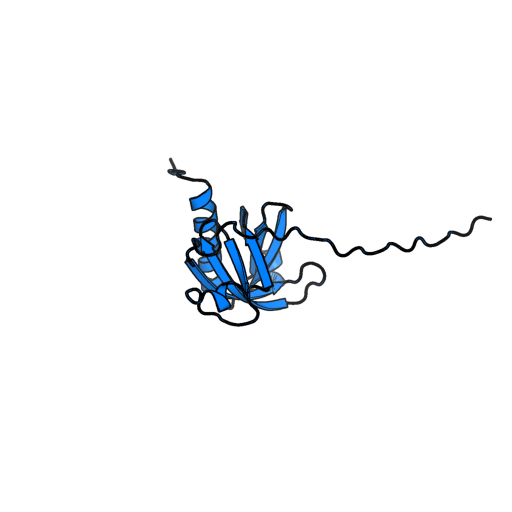 A N 1
ATOM 962 C CA . ARG A 1 109 ? -0.792 -9.916 6.992 1.00 91.69 109 ARG A CA 1
ATOM 963 C C . ARG A 1 109 ? -0.115 -8.561 7.207 1.00 91.69 109 ARG A C 1
ATOM 965 O O . ARG A 1 109 ? 0.375 -8.249 8.294 1.00 91.69 109 ARG A O 1
ATOM 972 N N . LEU A 1 110 ? -0.131 -7.721 6.182 1.00 93.25 110 LEU A N 1
ATOM 973 C CA . LEU A 1 110 ? 0.284 -6.320 6.240 1.00 93.25 110 LEU A CA 1
ATOM 974 C C . LEU A 1 110 ? -0.953 -5.434 6.291 1.00 93.25 110 LEU A C 1
ATOM 976 O O . LEU A 1 110 ? -1.915 -5.712 5.592 1.00 93.25 110 LEU A O 1
ATOM 980 N N . VAL A 1 111 ? -0.915 -4.356 7.077 1.00 95.94 111 VAL A N 1
ATOM 981 C CA . VAL A 1 111 ? -2.013 -3.379 7.141 1.00 95.94 111 VAL A CA 1
ATOM 982 C C . VAL A 1 111 ? -1.542 -2.031 6.612 1.00 95.94 111 VAL A C 1
ATOM 984 O O . VAL A 1 111 ? -0.490 -1.522 7.019 1.00 95.94 111 VAL A O 1
ATOM 987 N N . LEU A 1 112 ? -2.333 -1.483 5.697 1.00 97.69 112 LEU A N 1
ATOM 988 C CA . LEU A 1 112 ? -2.146 -0.206 5.022 1.00 97.69 112 LEU A CA 1
ATOM 989 C C . LEU A 1 112 ? -3.368 0.677 5.281 1.00 97.69 112 LEU A C 1
ATOM 991 O O . LEU A 1 112 ? -4.444 0.165 5.572 1.00 97.69 112 LEU A O 1
ATOM 995 N N . ALA A 1 113 ? -3.210 1.992 5.198 1.00 98.19 113 ALA A N 1
ATOM 996 C CA . ALA A 1 113 ? -4.307 2.943 5.301 1.00 98.19 113 ALA A CA 1
ATOM 997 C C . ALA A 1 113 ? -4.142 4.096 4.309 1.00 98.19 113 ALA A C 1
ATOM 999 O O . ALA A 1 113 ? -3.025 4.549 4.039 1.00 98.19 113 ALA A O 1
ATOM 1000 N N . THR A 1 114 ? -5.273 4.552 3.776 1.00 98.38 114 THR A N 1
ATOM 1001 C CA . THR A 1 114 ? -5.392 5.684 2.850 1.00 98.38 114 THR A CA 1
ATOM 1002 C C . THR A 1 114 ? -5.932 6.923 3.566 1.00 98.38 114 THR A C 1
ATOM 1004 O O . THR A 1 114 ? -6.235 6.898 4.760 1.00 98.38 114 THR A O 1
ATOM 1007 N N . GLN A 1 115 ? -6.057 8.036 2.840 1.00 96.75 115 GLN A N 1
ATOM 1008 C CA . GLN A 1 115 ? -6.609 9.277 3.393 1.00 96.75 115 GLN A CA 1
ATOM 1009 C C . GLN A 1 115 ? -8.141 9.284 3.427 1.00 96.75 115 GLN A C 1
ATOM 1011 O O . GLN A 1 115 ? -8.736 10.007 4.224 1.00 96.75 115 GLN A O 1
ATOM 1016 N N . ASN A 1 116 ? -8.779 8.512 2.546 1.00 97.44 116 ASN A N 1
ATOM 1017 C CA . ASN A 1 116 ? -10.228 8.422 2.425 1.00 97.44 116 ASN A CA 1
ATOM 1018 C C . ASN A 1 116 ? -10.663 7.061 1.856 1.00 97.44 116 ASN A C 1
ATOM 1020 O O . ASN A 1 116 ? -9.850 6.276 1.359 1.00 97.44 116 ASN A O 1
ATOM 1024 N N . GLU A 1 117 ? -11.965 6.804 1.935 1.00 96.94 117 GLU A N 1
ATOM 1025 C CA . GLU A 1 117 ? -12.605 5.563 1.495 1.00 96.94 117 GLU A CA 1
ATOM 1026 C C . GLU A 1 117 ? -12.443 5.295 -0.002 1.00 96.94 117 GLU A C 1
ATOM 1028 O O . GLU A 1 117 ? -12.037 4.196 -0.370 1.00 96.94 117 GLU A O 1
ATOM 1033 N N . LYS A 1 118 ? -12.638 6.314 -0.846 1.00 97.88 118 LYS A N 1
ATOM 1034 C CA . LYS A 1 118 ? -12.450 6.196 -2.296 1.00 97.88 118 LYS A CA 1
ATOM 1035 C C . LYS A 1 118 ? -11.049 5.681 -2.637 1.00 97.88 118 LYS A C 1
ATOM 1037 O O . LYS A 1 118 ? -10.901 4.718 -3.377 1.00 97.88 118 LYS A O 1
ATOM 1042 N N . GLN A 1 119 ? -10.009 6.263 -2.040 1.00 98.25 119 GLN A N 1
ATOM 1043 C CA . GLN A 1 119 ? -8.640 5.784 -2.232 1.00 98.25 119 GLN A CA 1
ATOM 1044 C C . GLN A 1 119 ? -8.470 4.338 -1.754 1.00 98.25 119 GLN A C 1
ATOM 1046 O O . GLN A 1 119 ? -7.772 3.576 -2.415 1.00 98.25 119 GLN A O 1
ATOM 1051 N N . ARG A 1 120 ? -9.076 3.946 -0.622 1.00 97.94 120 ARG A N 1
ATOM 1052 C CA . ARG A 1 120 ? -8.995 2.562 -0.117 1.00 97.94 120 ARG A CA 1
ATOM 1053 C C . ARG A 1 120 ? -9.549 1.597 -1.159 1.00 97.94 120 ARG A C 1
ATOM 1055 O O . ARG A 1 120 ? -8.882 0.624 -1.487 1.00 97.94 120 ARG A O 1
ATOM 1062 N N . GLU A 1 121 ? -10.745 1.873 -1.667 1.00 98.06 121 GLU A N 1
ATOM 1063 C CA . GLU A 1 121 ? -11.420 1.046 -2.671 1.00 98.06 121 GLU A CA 1
ATOM 1064 C C . GLU A 1 121 ? -10.597 0.925 -3.944 1.00 98.06 121 GLU A C 1
ATOM 1066 O O . GLU A 1 121 ? -10.307 -0.185 -4.377 1.00 98.06 121 GLU A O 1
ATOM 1071 N N . GLU A 1 122 ? -10.129 2.048 -4.479 1.00 98.25 122 GLU A N 1
ATOM 1072 C CA . GLU A 1 122 ? -9.325 2.042 -5.693 1.00 98.25 122 GLU A CA 1
ATOM 1073 C C . GLU A 1 122 ? -7.982 1.301 -5.526 1.00 98.25 122 GLU A C 1
ATOM 1075 O O . GLU A 1 122 ? -7.523 0.627 -6.448 1.00 98.25 122 GLU A O 1
ATOM 1080 N N . TRP A 1 123 ? -7.326 1.418 -4.362 1.00 98.44 123 TRP A N 1
ATOM 1081 C CA . TRP A 1 123 ? -6.109 0.655 -4.066 1.00 98.44 123 TRP A CA 1
ATOM 1082 C C . TRP A 1 123 ? -6.397 -0.842 -3.959 1.00 98.44 123 TRP A C 1
ATOM 1084 O O . TRP A 1 123 ? -5.650 -1.638 -4.523 1.00 98.44 123 TRP A O 1
ATOM 1094 N N . MET A 1 124 ? -7.467 -1.232 -3.260 1.00 98.19 124 MET A N 1
ATOM 1095 C CA . MET A 1 124 ? -7.857 -2.639 -3.152 1.00 98.19 124 MET A CA 1
ATOM 1096 C C . MET A 1 124 ? -8.217 -3.225 -4.518 1.00 98.19 124 MET A C 1
ATOM 1098 O O . MET A 1 124 ? -7.746 -4.308 -4.841 1.00 98.19 124 MET A O 1
ATOM 1102 N N . GLU A 1 125 ? -8.981 -2.502 -5.337 1.00 97.81 125 GLU A N 1
ATOM 1103 C CA . GLU A 1 125 ? -9.357 -2.928 -6.686 1.00 97.81 125 GLU A CA 1
ATOM 1104 C C . GLU A 1 125 ? -8.131 -3.081 -7.597 1.00 97.81 125 GLU A C 1
ATOM 1106 O O . GLU A 1 125 ? -8.015 -4.072 -8.316 1.00 97.81 125 GLU A O 1
ATOM 1111 N N . ALA A 1 126 ? -7.190 -2.131 -7.560 1.00 97.69 126 ALA A N 1
ATOM 1112 C CA . ALA A 1 126 ? -5.956 -2.223 -8.338 1.00 97.69 126 ALA A CA 1
ATOM 1113 C C . ALA A 1 126 ? -5.123 -3.450 -7.932 1.00 97.69 126 ALA A C 1
ATOM 1115 O O . ALA A 1 126 ? -4.680 -4.204 -8.798 1.00 97.69 126 ALA A O 1
ATOM 1116 N N . ILE A 1 127 ? -4.966 -3.682 -6.623 1.00 97.00 127 ILE A N 1
ATOM 1117 C CA . ILE A 1 127 ? -4.234 -4.835 -6.085 1.00 97.00 127 ILE A CA 1
ATOM 1118 C C . ILE A 1 127 ? -4.918 -6.147 -6.478 1.00 97.00 127 ILE A C 1
ATOM 1120 O O . ILE A 1 127 ? -4.248 -7.055 -6.962 1.00 97.00 127 ILE A O 1
ATOM 1124 N N . ASP A 1 128 ? -6.236 -6.245 -6.303 1.00 96.06 128 ASP A N 1
ATOM 1125 C CA . ASP A 1 128 ? -7.014 -7.443 -6.631 1.00 96.06 128 ASP A CA 1
ATOM 1126 C C . ASP A 1 128 ? -6.901 -7.799 -8.120 1.00 96.06 128 ASP A C 1
ATOM 1128 O O . ASP A 1 128 ? -6.611 -8.942 -8.480 1.00 96.06 128 ASP A O 1
ATOM 1132 N N . LYS A 1 129 ? -7.010 -6.793 -8.997 1.00 94.81 129 LYS A N 1
ATOM 1133 C CA . LYS A 1 129 ? -6.799 -6.956 -10.441 1.00 94.81 129 LYS A CA 1
ATOM 1134 C C . LYS A 1 129 ? -5.370 -7.389 -10.777 1.00 94.81 129 LYS A C 1
ATOM 1136 O O . LYS A 1 129 ? -5.197 -8.237 -11.648 1.00 94.81 129 LYS A O 1
ATOM 1141 N N . SER A 1 130 ? -4.365 -6.819 -10.112 1.00 93.81 130 SER A N 1
ATOM 1142 C CA . SER A 1 130 ? -2.948 -7.146 -10.331 1.00 93.81 130 SER A CA 1
ATOM 1143 C C . SER A 1 130 ? -2.628 -8.590 -9.949 1.00 93.81 130 SER A C 1
ATOM 1145 O O . SER A 1 130 ? -2.010 -9.323 -10.720 1.00 93.81 130 SER A O 1
ATOM 1147 N N . ILE A 1 131 ? -3.144 -9.039 -8.801 1.00 92.50 131 ILE A N 1
ATOM 1148 C CA . ILE A 1 131 ? -3.038 -10.430 -8.347 1.00 92.50 131 ILE A CA 1
ATOM 1149 C C . ILE A 1 131 ? -3.776 -11.366 -9.315 1.00 92.50 131 ILE A C 1
ATOM 1151 O O . ILE A 1 131 ? -3.224 -12.384 -9.719 1.00 92.50 131 ILE A O 1
ATOM 1155 N N . SER A 1 132 ? -4.993 -11.008 -9.730 1.00 89.94 132 SER A N 1
ATOM 1156 C CA . SER A 1 132 ? -5.821 -11.857 -10.596 1.00 89.94 132 SER A CA 1
ATOM 1157 C C . SER A 1 132 ? -5.248 -12.025 -12.006 1.00 89.94 132 SER A C 1
ATOM 1159 O O . SER A 1 132 ? -5.370 -13.099 -12.586 1.00 89.94 132 SER A O 1
ATOM 1161 N N . ARG A 1 133 ? -4.595 -10.996 -12.570 1.00 83.31 133 ARG A N 1
ATOM 1162 C CA . ARG A 1 133 ? -3.923 -11.095 -13.881 1.00 83.31 133 ARG A CA 1
ATOM 1163 C C . ARG A 1 133 ? -2.844 -12.177 -13.897 1.00 83.31 133 ARG A C 1
ATOM 1165 O O . ARG A 1 133 ? -2.728 -12.892 -14.890 1.00 83.31 133 ARG A O 1
ATOM 1172 N N . ARG A 1 134 ? -2.100 -12.318 -12.795 1.00 76.50 134 ARG A N 1
ATOM 1173 C CA . ARG A 1 134 ? -1.064 -13.346 -12.624 1.00 76.50 134 ARG A CA 1
ATOM 1174 C C . ARG A 1 134 ? -1.648 -14.752 -12.656 1.00 76.50 134 ARG A C 1
ATOM 1176 O O . ARG A 1 134 ? -1.069 -15.642 -13.269 1.00 76.50 134 ARG A O 1
ATOM 1183 N N . ASP A 1 135 ? -2.783 -14.950 -11.990 1.00 66.50 135 ASP A N 1
ATOM 1184 C CA . ASP A 1 135 ? -3.418 -16.267 -11.885 1.00 66.50 135 ASP A CA 1
ATOM 1185 C C . ASP A 1 135 ? -4.087 -16.695 -13.215 1.00 66.50 135 ASP A C 1
ATOM 1187 O O . ASP A 1 135 ? -4.631 -17.794 -13.324 1.00 66.50 135 ASP A O 1
ATOM 1191 N N . GLY A 1 136 ? -3.945 -15.866 -14.259 1.00 50.38 136 GLY A N 1
ATOM 1192 C CA . GLY A 1 136 ? -4.300 -16.153 -15.638 1.00 50.38 136 GLY A CA 1
ATOM 1193 C C . GLY A 1 136 ? -5.762 -15.864 -15.930 1.00 50.38 136 GLY A C 1
ATOM 1194 O O . GLY A 1 136 ? -6.556 -15.540 -15.057 1.00 50.38 136 GLY A O 1
ATOM 1195 N N . CYS A 1 137 ? -6.122 -15.992 -17.199 1.00 46.44 137 CYS A N 1
ATOM 1196 C CA . CYS A 1 137 ? -7.489 -16.080 -17.680 1.00 46.44 137 CYS A CA 1
ATOM 1197 C C . CYS A 1 137 ? -8.425 -16.895 -16.756 1.00 46.44 137 CYS A C 1
ATOM 1199 O O . CYS A 1 137 ? -8.643 -18.085 -16.951 1.00 46.44 137 CYS A O 1
ATOM 1201 N N . TYR A 1 138 ? -9.071 -16.246 -15.798 1.00 41.28 138 TYR A N 1
ATOM 1202 C CA . TYR A 1 138 ? -10.305 -16.745 -15.213 1.00 41.28 138 TYR A CA 1
ATOM 1203 C C . TYR A 1 138 ? -11.424 -15.906 -15.799 1.00 41.28 138 TYR A C 1
ATOM 1205 O O . TYR A 1 138 ? -11.846 -14.885 -15.256 1.00 41.28 138 TYR A O 1
ATOM 1213 N N . ILE A 1 139 ? -11.863 -16.337 -16.985 1.00 42.69 139 ILE A N 1
ATOM 1214 C CA . ILE A 1 139 ? -13.188 -16.007 -17.492 1.00 42.69 139 ILE A CA 1
ATOM 1215 C C . ILE A 1 139 ? -14.144 -16.403 -16.365 1.00 42.69 139 ILE A C 1
ATOM 1217 O O . ILE A 1 139 ? -14.286 -17.587 -16.063 1.00 42.69 139 ILE A O 1
ATOM 1221 N N . LYS A 1 140 ? -14.741 -15.411 -15.698 1.00 36.66 140 LYS A N 1
ATOM 1222 C CA . LYS A 1 140 ? -15.924 -15.642 -14.873 1.00 36.66 140 LYS A CA 1
ATOM 1223 C C . LYS A 1 140 ? -17.004 -16.188 -15.810 1.00 36.66 140 LYS A C 1
ATOM 1225 O O . LYS A 1 140 ? -17.546 -15.427 -16.610 1.00 36.66 140 LYS A O 1
ATOM 1230 N N . GLY A 1 141 ? -17.220 -17.501 -15.764 1.00 34.22 141 GLY A N 1
ATOM 1231 C CA . GLY A 1 141 ? -18.497 -18.123 -16.110 1.00 34.22 141 GLY A CA 1
ATOM 1232 C C . GLY A 1 141 ? -19.456 -18.001 -14.939 1.00 34.22 141 GLY A C 1
ATOM 1233 O O . GLY A 1 141 ? -18.962 -17.998 -13.787 1.00 34.22 141 GLY A O 1
#

Organism: NCBI:txid180227

InterPro domains:
  IPR001849 Pleckstrin homology domain [PF00169] (30-131)
  IPR001849 Pleckstrin homology domain [PS50003] (28-132)
  IPR001849 Pleckstrin homology domain [SM00233] (29-134)
  IPR011993 PH-like domain superfamily [G3DSA:2.30.29.30] (24-135)
  IPR045258 ArfGAP ACAP1/2/3-like [PTHR23180] (31-132)

Sequence (141 aa):
EKEKEKEKVSERPVRIPKETPDNLMDLVAERDGYLDKRGLRYPTWRRRWVVLADDGWLFYYQHEINWNDEKERKMYMYCRRLTRVGWEEQEQQKRRFCFHVYHSSQDIRLVLATQNEKQREEWMEAIDKSISRRDGCYIKG

Foldseek 3Di:
DDDDDDDPPPCDPPPDPQPDPPDLPPWDFPDWDWKWWADDVHRDTDIWIWTQTAQLKIFTANDDDDCNDPVRVVRTPGIFRWQAKAADPVVCVVPNQKIWTAGDPPRDIIIIHDPDNVVSVVVRVSSVVRNVVNVPDPPDD

Radius of gyration: 17.95 Å; chains: 1; bounding box: 38×36×63 Å

Secondary structure (DSSP, 8-state):
---------------------TTTTTPPEEEEEEEEEE-SSS--EEEEEEEEEGGGEEEEESS---TT-HHHHTT-SEEEEEEEEE--HHHHHHSTTEEEEEETTTT--EEEE-SSHHHHHHHHHHHHHHHHHHT------